Protein AF-A0A7S1YVX4-F1 (afdb_monomer)

Structure (mmCIF, N/CA/C/O backbone):
data_AF-A0A7S1YVX4-F1
#
_entry.id   AF-A0A7S1YVX4-F1
#
loop_
_atom_site.group_PDB
_atom_site.id
_atom_site.type_symbol
_atom_site.label_atom_id
_atom_site.label_alt_id
_atom_site.label_comp_id
_atom_site.label_asym_id
_atom_site.label_entity_id
_atom_site.label_seq_id
_atom_site.pdbx_PDB_ins_code
_atom_site.Cartn_x
_atom_site.Cartn_y
_atom_site.Cartn_z
_atom_site.occupancy
_atom_site.B_iso_or_equiv
_atom_site.auth_seq_id
_atom_site.auth_comp_id
_atom_site.auth_asym_id
_atom_site.auth_atom_id
_atom_site.pdbx_PDB_model_num
ATOM 1 N N . TYR A 1 1 ? 17.454 -31.026 4.263 1.00 34.75 1 TYR A N 1
ATOM 2 C CA . TYR A 1 1 ? 16.333 -30.355 4.949 1.00 34.75 1 TYR A CA 1
ATOM 3 C C . TYR A 1 1 ? 16.174 -28.972 4.318 1.00 34.75 1 TYR A C 1
ATOM 5 O O . TYR A 1 1 ? 16.653 -28.000 4.880 1.00 34.75 1 TYR A O 1
ATOM 13 N N . ASN A 1 2 ? 15.585 -28.897 3.117 1.00 33.38 2 ASN A N 1
ATOM 14 C CA . ASN A 1 2 ? 15.210 -27.627 2.480 1.00 33.38 2 ASN A CA 1
ATOM 15 C C . ASN A 1 2 ? 13.718 -27.432 2.722 1.00 33.38 2 ASN A C 1
ATOM 17 O O . ASN A 1 2 ? 12.918 -28.272 2.325 1.00 33.38 2 ASN A O 1
ATOM 21 N N . ARG A 1 3 ? 13.378 -26.373 3.454 1.00 43.88 3 ARG A N 1
ATOM 22 C CA . ARG A 1 3 ? 12.024 -26.040 3.910 1.00 43.88 3 ARG A CA 1
ATOM 23 C C . ARG A 1 3 ? 11.375 -24.984 3.001 1.00 43.88 3 ARG A C 1
ATOM 25 O O . ARG A 1 3 ? 10.585 -24.181 3.475 1.00 43.88 3 ARG A O 1
ATOM 32 N N . ASP A 1 4 ? 11.710 -25.003 1.711 1.00 50.72 4 ASP A N 1
ATOM 33 C CA . ASP A 1 4 ? 11.349 -23.935 0.767 1.00 50.72 4 ASP A CA 1
ATOM 34 C C . ASP A 1 4 ? 10.305 -24.352 -0.287 1.00 50.72 4 ASP A C 1
ATOM 36 O O . ASP A 1 4 ? 9.906 -23.524 -1.099 1.00 50.72 4 ASP A O 1
ATOM 40 N N . GLU A 1 5 ? 9.822 -25.603 -0.279 1.00 52.12 5 GLU A N 1
ATOM 41 C CA . GLU A 1 5 ? 8.856 -26.094 -1.285 1.00 52.12 5 GLU A CA 1
ATOM 42 C C . GLU A 1 5 ? 7.372 -26.022 -0.867 1.00 52.12 5 GLU A C 1
ATOM 44 O O . GLU A 1 5 ? 6.514 -26.292 -1.698 1.00 52.12 5 GLU A O 1
ATOM 49 N N . ASP A 1 6 ? 7.035 -25.586 0.356 1.00 48.19 6 ASP A N 1
ATOM 50 C CA . ASP A 1 6 ? 5.663 -25.725 0.895 1.00 48.19 6 ASP A CA 1
ATOM 51 C C . ASP A 1 6 ? 4.966 -24.423 1.343 1.00 48.19 6 ASP A C 1
ATOM 53 O O . ASP A 1 6 ? 3.963 -24.467 2.058 1.00 48.19 6 ASP A O 1
ATOM 57 N N . MET A 1 7 ? 5.423 -23.243 0.908 1.00 51.47 7 MET A N 1
ATOM 58 C CA . MET A 1 7 ? 4.615 -22.022 1.053 1.00 51.47 7 MET A CA 1
ATOM 59 C C . MET A 1 7 ? 4.167 -21.511 -0.317 1.00 51.47 7 MET A C 1
ATOM 61 O O . MET A 1 7 ? 4.998 -21.014 -1.082 1.00 51.47 7 MET A O 1
ATOM 65 N N . PRO A 1 8 ? 2.864 -21.580 -0.651 1.00 53.50 8 PRO A N 1
ATOM 66 C CA . PRO A 1 8 ? 2.369 -20.899 -1.828 1.00 53.50 8 PRO A CA 1
ATOM 67 C C . PRO A 1 8 ? 2.629 -19.400 -1.647 1.00 53.50 8 PRO A C 1
ATOM 69 O O . PRO A 1 8 ? 2.024 -18.754 -0.793 1.00 53.50 8 PRO A O 1
ATOM 72 N N . ASN A 1 9 ? 3.539 -18.849 -2.454 1.00 56.25 9 ASN A N 1
ATOM 73 C CA . ASN A 1 9 ? 3.790 -17.413 -2.617 1.00 56.25 9 ASN A CA 1
ATOM 74 C C . ASN A 1 9 ? 2.584 -16.735 -3.296 1.00 56.25 9 ASN A C 1
ATOM 76 O O . ASN A 1 9 ? 2.690 -16.141 -4.369 1.00 56.25 9 ASN A O 1
ATOM 80 N N . HIS A 1 10 ? 1.403 -16.891 -2.718 1.00 73.81 10 HIS A N 1
ATOM 81 C CA . HIS A 1 10 ? 0.171 -16.279 -3.171 1.00 73.81 10 HIS A CA 1
ATOM 82 C C . HIS A 1 10 ? 0.033 -14.936 -2.460 1.00 73.81 10 HIS A C 1
ATOM 84 O O . HIS A 1 10 ? 0.094 -14.869 -1.233 1.00 73.81 10 HIS A O 1
ATOM 90 N N . GLY A 1 11 ? -0.070 -13.864 -3.250 1.00 87.88 11 GLY A N 1
ATOM 91 C CA . GLY A 1 11 ? -0.224 -12.514 -2.722 1.00 87.88 11 GLY A CA 1
ATOM 92 C C . GLY A 1 11 ? -1.522 -12.413 -1.934 1.00 87.88 11 GLY A C 1
ATOM 93 O O . GLY A 1 11 ? -2.576 -12.746 -2.463 1.00 87.88 11 GLY A O 1
ATOM 94 N N . GLU A 1 12 ? -1.453 -11.988 -0.680 1.00 93.56 12 GLU A N 1
ATOM 95 C CA . GLU A 1 12 ? -2.633 -11.856 0.177 1.00 93.56 12 GLU A CA 1
ATOM 96 C C . GLU A 1 12 ? -2.500 -10.604 1.040 1.00 93.56 12 GLU A C 1
ATOM 98 O O . GLU A 1 12 ? -1.422 -10.332 1.580 1.00 93.56 12 GLU A O 1
ATOM 103 N N . ILE A 1 13 ? -3.594 -9.853 1.165 1.00 96.25 13 ILE A N 1
ATOM 104 C CA . ILE A 1 13 ? -3.695 -8.666 2.017 1.00 96.25 13 ILE A CA 1
ATOM 105 C C . ILE A 1 13 ? -4.827 -8.901 3.014 1.00 96.25 13 ILE A C 1
ATOM 107 O O . ILE A 1 13 ? -5.966 -9.137 2.612 1.00 96.25 13 ILE A O 1
ATOM 111 N N . ILE A 1 14 ? -4.531 -8.814 4.310 1.00 96.81 14 ILE A N 1
ATOM 112 C CA . ILE A 1 14 ? -5.520 -8.954 5.384 1.00 96.81 14 ILE A CA 1
ATOM 113 C C . ILE A 1 14 ? -5.382 -7.774 6.340 1.00 96.81 14 ILE A C 1
ATOM 115 O O . ILE A 1 14 ? -4.311 -7.550 6.891 1.00 96.81 14 ILE A O 1
ATOM 119 N N . LEU A 1 15 ? -6.465 -7.037 6.558 1.00 97.56 15 LEU A N 1
ATOM 120 C CA . LEU A 1 15 ? -6.595 -5.999 7.574 1.00 97.56 15 LEU A CA 1
ATOM 121 C C . LEU A 1 15 ? -7.669 -6.453 8.556 1.00 97.56 15 LEU A C 1
ATOM 123 O O . LEU A 1 15 ? -8.785 -6.777 8.139 1.00 97.56 15 LEU A O 1
ATOM 127 N N . LYS A 1 16 ? -7.346 -6.459 9.847 1.00 97.38 16 LYS A N 1
ATOM 128 C CA . LYS A 1 16 ? -8.278 -6.804 10.926 1.00 97.38 16 LYS A CA 1
ATOM 129 C C . LYS A 1 16 ? -8.317 -5.672 11.935 1.00 97.38 16 LYS A C 1
ATOM 131 O O . LYS A 1 16 ? -7.298 -5.385 12.554 1.00 97.38 16 LYS A O 1
ATOM 136 N N . ASN A 1 17 ? -9.489 -5.068 12.100 1.00 96.62 17 ASN A N 1
ATOM 137 C CA . ASN A 1 17 ? -9.757 -3.974 13.032 1.00 96.62 17 ASN A CA 1
ATOM 138 C C . ASN A 1 17 ? -8.690 -2.864 13.037 1.00 96.62 17 ASN A C 1
ATOM 140 O O . ASN A 1 17 ? -8.203 -2.461 14.086 1.00 96.62 17 ASN A O 1
ATOM 144 N N . VAL A 1 18 ? -8.278 -2.421 11.851 1.00 94.88 18 VAL A N 1
ATOM 145 C CA . VAL A 1 18 ? -7.155 -1.491 11.695 1.00 94.88 18 VAL A CA 1
ATOM 146 C C . VAL A 1 18 ? -7.563 -0.063 12.061 1.00 94.88 18 VAL A C 1
ATOM 148 O O . VAL A 1 18 ? -8.523 0.476 11.495 1.00 94.88 18 VAL A O 1
ATOM 151 N N . GLU A 1 19 ? -6.774 0.557 12.945 1.00 93.88 19 GLU A N 1
ATOM 152 C CA . GLU A 1 19 ? -6.813 1.991 13.254 1.00 93.88 19 GLU A CA 1
ATOM 153 C C . GLU A 1 19 ? -5.503 2.696 12.882 1.00 93.88 19 GLU A C 1
ATOM 155 O O . GLU A 1 19 ? -4.421 2.316 13.341 1.00 93.88 19 GLU A O 1
ATOM 160 N N . VAL A 1 20 ? -5.604 3.761 12.081 1.00 91.44 20 VAL A N 1
ATOM 161 C CA . VAL A 1 20 ? -4.448 4.475 11.511 1.00 91.44 20 VAL A CA 1
ATOM 162 C C . VAL A 1 20 ? -4.423 5.933 11.942 1.00 91.44 20 VAL A C 1
ATOM 164 O O . VAL A 1 20 ? -5.438 6.625 11.855 1.00 91.44 20 VAL A O 1
ATOM 167 N N . TYR A 1 21 ? -3.241 6.423 12.313 1.00 89.25 21 TYR A N 1
ATOM 168 C CA . TYR A 1 21 ? -2.995 7.795 12.759 1.00 89.25 21 TYR A CA 1
ATOM 169 C C . TYR A 1 21 ? -1.877 8.456 11.928 1.00 89.25 21 TYR A C 1
ATOM 171 O O . TYR A 1 21 ? -0.963 7.781 11.455 1.00 89.25 21 TYR A O 1
ATOM 179 N N . TRP A 1 22 ? -1.938 9.783 11.747 1.00 78.50 22 TRP A N 1
ATOM 180 C CA . TRP A 1 22 ? -0.873 10.555 11.071 1.00 78.50 22 TRP A CA 1
ATOM 181 C C . TRP A 1 22 ? 0.320 10.871 11.978 1.00 78.50 22 TRP A C 1
ATOM 183 O O . TRP A 1 22 ? 1.425 11.105 11.498 1.00 78.50 22 TRP A O 1
ATOM 193 N N . SER A 1 23 ? 0.094 10.890 13.284 1.00 76.31 23 SER A N 1
ATOM 194 C CA . SER A 1 23 ? 1.098 11.114 14.320 1.00 76.31 23 SER A CA 1
ATOM 195 C C . SER A 1 23 ? 0.757 10.238 15.516 1.00 76.31 23 SER A C 1
ATOM 197 O O . SER A 1 23 ? -0.371 9.752 15.614 1.00 76.31 23 SER A O 1
ATOM 199 N N . ASP A 1 24 ? 1.729 9.984 16.396 1.00 75.50 24 ASP A N 1
ATOM 200 C CA . ASP A 1 24 ? 1.463 9.168 17.576 1.00 75.50 24 ASP A CA 1
ATOM 201 C C . ASP A 1 24 ? 0.379 9.858 18.414 1.00 75.50 24 ASP A C 1
ATOM 203 O O . ASP A 1 24 ? 0.628 10.966 18.896 1.00 75.50 24 ASP A O 1
ATOM 207 N N . PRO A 1 25 ? -0.811 9.246 18.589 1.00 67.25 25 PRO A N 1
ATOM 208 C CA . PRO A 1 25 ? -1.830 9.820 19.435 1.00 67.25 25 PRO A CA 1
ATOM 209 C C . PRO A 1 25 ? -1.279 10.102 20.819 1.00 67.25 25 PRO A C 1
ATOM 211 O O . PRO A 1 25 ? -1.492 11.197 21.306 1.00 67.25 25 PRO A O 1
ATOM 214 N N . LEU A 1 26 ? -0.494 9.200 21.407 1.00 69.62 26 LEU A N 1
ATOM 215 C CA . LEU A 1 26 ? -0.057 9.257 22.802 1.00 69.62 26 LEU A CA 1
ATOM 216 C C . LEU A 1 26 ? 0.962 10.363 23.107 1.00 69.62 26 LEU A C 1
ATOM 218 O O . LEU A 1 26 ? 1.255 10.583 24.280 1.00 69.62 26 LEU A O 1
ATOM 222 N N . VAL A 1 27 ? 1.484 11.057 22.092 1.00 66.94 27 VAL A N 1
ATOM 223 C CA . VAL A 1 27 ? 2.384 12.200 22.274 1.00 66.94 27 VAL A CA 1
ATOM 224 C C . VAL A 1 27 ? 1.549 13.485 22.281 1.00 66.94 27 VAL A C 1
ATOM 226 O O . VAL A 1 27 ? 0.944 13.819 21.257 1.00 66.94 27 VAL A O 1
ATOM 229 N N . PRO A 1 28 ? 1.494 14.227 23.403 1.00 61.19 28 PRO A N 1
ATOM 230 C CA . PRO A 1 28 ? 0.831 15.522 23.445 1.00 61.19 28 PRO A CA 1
ATOM 231 C C . PRO A 1 28 ? 1.469 16.472 22.429 1.00 61.19 28 PRO A C 1
ATOM 233 O O . PRO A 1 28 ? 2.693 16.572 22.341 1.00 61.19 28 PRO A O 1
ATOM 236 N N . LEU A 1 29 ? 0.649 17.234 21.702 1.00 57.62 29 LEU A N 1
ATOM 237 C CA . LEU A 1 29 ? 1.118 18.223 20.71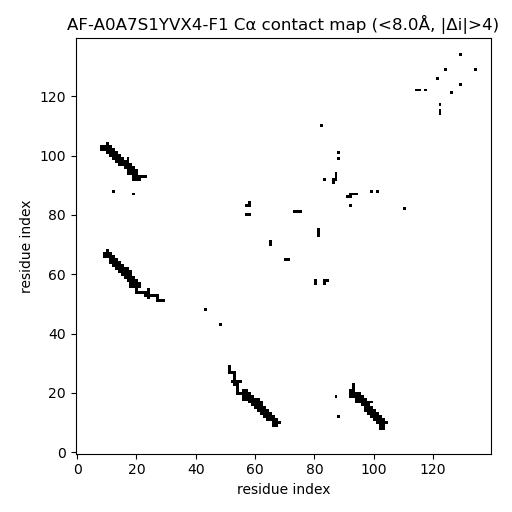6 1.00 57.62 29 LEU A CA 1
ATOM 238 C C . LEU A 1 29 ? 2.074 19.289 21.307 1.00 57.62 29 LEU A C 1
ATOM 240 O O . LEU A 1 29 ? 2.751 19.981 20.551 1.00 57.62 29 LEU A O 1
ATOM 244 N N . GLY A 1 30 ? 2.154 19.405 22.639 1.00 52.81 30 GLY A N 1
ATOM 245 C CA . GLY A 1 30 ? 3.017 20.338 23.370 1.00 52.81 30 GLY A CA 1
ATOM 246 C C . GLY A 1 30 ? 4.439 19.851 23.693 1.00 52.81 30 GLY A C 1
ATOM 247 O O . GLY A 1 30 ? 5.264 20.680 24.063 1.00 52.81 30 GLY A O 1
ATOM 248 N N . ASP A 1 31 ? 4.774 18.567 23.513 1.00 49.28 31 ASP A N 1
ATOM 249 C CA . ASP A 1 31 ? 6.072 18.006 23.952 1.00 49.28 31 ASP A CA 1
ATOM 250 C C . ASP A 1 31 ? 7.211 18.154 22.924 1.00 49.28 31 ASP A C 1
ATOM 252 O O . ASP A 1 31 ? 8.280 17.551 23.047 1.00 49.28 31 ASP A O 1
ATOM 256 N N . THR A 1 32 ? 7.040 19.022 21.922 1.00 43.94 32 THR A N 1
ATOM 257 C CA . THR A 1 32 ? 8.167 19.461 21.086 1.00 43.94 32 THR A CA 1
ATOM 258 C C . THR A 1 32 ? 8.981 20.475 21.891 1.00 43.94 32 THR A C 1
ATOM 260 O O . THR A 1 32 ? 8.816 21.682 21.741 1.00 43.94 32 THR A O 1
ATOM 263 N N . THR A 1 33 ? 9.826 19.991 22.804 1.00 37.62 33 THR A N 1
ATOM 264 C CA . THR A 1 33 ? 10.706 20.803 23.655 1.00 37.62 33 THR A CA 1
ATOM 26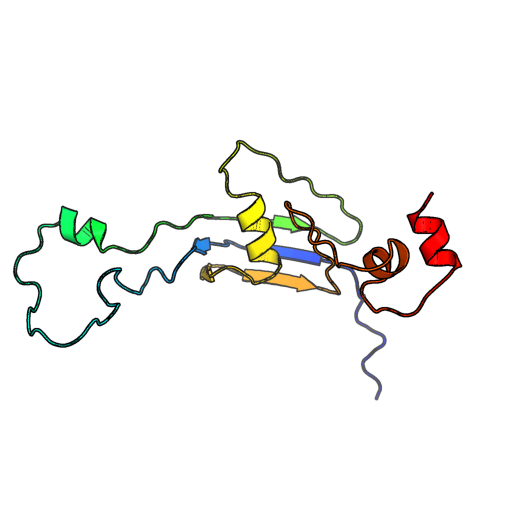5 C C . THR A 1 33 ? 11.552 21.774 22.828 1.00 37.62 33 THR A C 1
ATOM 267 O O . THR A 1 33 ? 12.606 21.416 22.304 1.00 37.62 33 THR A O 1
ATOM 270 N N . ILE A 1 34 ? 11.118 23.032 22.772 1.00 39.84 34 ILE A N 1
ATOM 271 C CA . ILE A 1 34 ? 11.977 24.202 22.603 1.00 39.84 34 ILE A CA 1
ATOM 272 C C . ILE A 1 34 ? 12.281 24.734 24.005 1.00 39.84 34 ILE A C 1
ATOM 274 O O . ILE A 1 34 ? 11.461 25.396 24.620 1.00 39.84 34 ILE A O 1
ATOM 278 N N . ASN A 1 35 ? 13.455 24.350 24.508 1.00 34.19 35 ASN A N 1
ATOM 279 C CA . ASN A 1 35 ? 14.236 24.960 25.588 1.00 34.19 35 ASN A CA 1
ATOM 280 C C . ASN A 1 35 ? 13.489 25.747 26.685 1.00 34.19 35 ASN A C 1
ATOM 282 O O . ASN A 1 35 ? 13.162 26.916 26.516 1.00 34.19 35 ASN A O 1
ATOM 286 N N . GLY A 1 36 ? 13.440 25.146 27.877 1.00 42.84 36 GLY A N 1
ATOM 287 C CA . GLY A 1 36 ? 13.674 25.850 29.139 1.00 42.84 36 GLY A CA 1
ATOM 288 C C . GLY A 1 36 ? 12.708 26.980 29.488 1.00 42.84 36 GLY A C 1
ATOM 289 O O . GLY A 1 36 ? 13.097 28.142 29.506 1.00 42.84 36 GLY A O 1
ATOM 290 N N . SER A 1 37 ? 11.494 26.634 29.900 1.00 38.03 37 SER A N 1
ATOM 291 C CA . SER A 1 37 ? 10.805 27.376 30.959 1.00 38.03 37 SER A CA 1
ATOM 292 C C . SER A 1 37 ? 9.931 26.400 31.738 1.00 38.03 37 SER A C 1
ATOM 294 O O . SER A 1 37 ? 9.199 25.600 31.165 1.00 38.03 37 SER A O 1
ATOM 296 N N . ASP A 1 38 ? 10.130 26.398 33.052 1.00 45.78 38 ASP A N 1
ATOM 297 C CA . ASP A 1 38 ? 9.340 25.663 34.032 1.00 45.78 38 ASP A CA 1
ATOM 298 C C . ASP A 1 38 ? 7.945 26.290 34.083 1.00 45.78 38 ASP A C 1
ATOM 300 O O . ASP A 1 38 ? 7.691 27.201 34.866 1.00 45.78 38 ASP A O 1
ATOM 304 N N . ASP A 1 39 ? 7.076 25.861 33.171 1.00 47.78 39 ASP A N 1
ATOM 305 C CA . ASP A 1 39 ? 5.669 26.240 33.159 1.00 47.78 39 ASP A CA 1
ATOM 306 C C . ASP A 1 39 ? 4.833 24.959 33.141 1.00 47.78 39 ASP A C 1
ATOM 308 O O . ASP A 1 39 ? 4.300 24.507 32.127 1.00 47.78 39 ASP A O 1
ATOM 312 N N . SER A 1 40 ? 4.796 24.287 34.296 1.00 51.00 40 SER A N 1
ATOM 313 C CA . SER A 1 40 ? 3.861 23.186 34.520 1.00 51.00 40 SER A CA 1
ATOM 314 C C . SER A 1 40 ? 2.434 23.699 34.253 1.00 51.00 40 SER A C 1
ATOM 316 O O . SER A 1 40 ? 2.049 24.665 34.920 1.00 51.00 40 SER A O 1
ATOM 318 N N . PRO A 1 41 ? 1.627 23.093 33.354 1.00 51.06 41 PRO A N 1
ATOM 319 C CA . PRO A 1 41 ? 0.320 23.636 32.994 1.00 51.06 41 PRO A CA 1
ATOM 320 C C . PRO A 1 41 ? -0.655 23.459 34.161 1.00 51.06 41 PRO A C 1
ATOM 322 O O . PRO A 1 41 ? -1.301 22.420 34.319 1.00 51.06 41 PRO A O 1
ATOM 325 N N . ARG A 1 42 ? -0.738 24.468 35.025 1.00 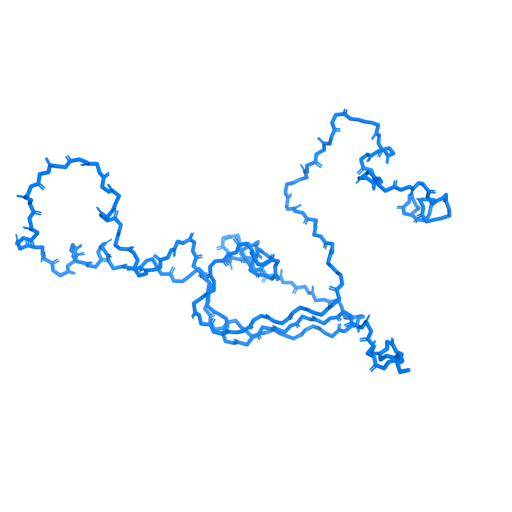58.53 42 ARG A N 1
ATOM 326 C CA . ARG A 1 42 ? -1.779 24.580 36.043 1.00 58.53 42 ARG A CA 1
ATOM 327 C C . ARG A 1 42 ? -2.906 25.395 35.417 1.00 58.53 42 ARG A C 1
ATOM 329 O O . ARG A 1 42 ? -2.688 26.526 35.010 1.00 58.53 42 ARG A O 1
ATOM 336 N N . ASP A 1 43 ? -4.077 24.771 35.328 1.00 58.31 43 ASP A N 1
ATOM 337 C CA . ASP A 1 43 ? -5.354 25.346 34.879 1.00 58.31 43 ASP A CA 1
ATOM 338 C C . ASP A 1 43 ? -5.625 25.433 33.367 1.00 58.31 43 ASP A C 1
ATOM 340 O O . ASP A 1 43 ? -6.210 26.400 32.887 1.00 58.31 43 ASP A O 1
ATOM 344 N N . LEU A 1 44 ? -5.328 24.367 32.614 1.00 59.38 44 LEU A N 1
ATOM 345 C CA . LEU A 1 44 ? -5.987 24.169 31.315 1.00 59.38 44 LEU A CA 1
ATOM 346 C C . LEU A 1 44 ? -7.440 23.724 31.527 1.00 59.38 44 LEU A C 1
ATOM 348 O O . LEU A 1 44 ? -7.708 22.765 32.264 1.00 59.38 44 LEU A O 1
ATOM 352 N N . ASN A 1 45 ? -8.378 24.402 30.872 1.00 63.25 45 ASN A N 1
ATOM 353 C CA . ASN A 1 45 ? -9.790 24.017 30.891 1.00 63.25 45 ASN A CA 1
ATOM 354 C C . ASN A 1 45 ? -10.024 22.742 30.046 1.00 63.25 45 ASN A C 1
ATOM 356 O O . ASN A 1 45 ? -9.194 22.361 29.223 1.00 63.25 45 ASN A O 1
ATOM 360 N N . ASP A 1 46 ? -11.137 22.029 30.263 1.00 61.78 46 ASP A N 1
ATOM 361 C CA . ASP A 1 46 ? -11.347 20.694 29.664 1.00 61.78 46 ASP A CA 1
ATOM 362 C C . ASP A 1 46 ? -11.329 20.700 28.124 1.00 61.78 46 ASP A C 1
ATOM 364 O O . ASP A 1 46 ? -10.951 19.707 27.510 1.00 61.78 46 ASP A O 1
ATOM 368 N N . ARG A 1 47 ? -11.645 21.843 27.500 1.00 55.62 47 ARG A N 1
ATOM 369 C CA . ARG A 1 47 ? -11.521 22.052 26.050 1.00 55.62 47 ARG A CA 1
ATOM 370 C C . ARG A 1 47 ? -10.073 22.225 25.602 1.00 55.62 47 ARG A C 1
ATOM 372 O O . ARG A 1 47 ? -9.694 21.653 24.591 1.00 55.62 47 ARG A O 1
ATOM 379 N N . GLU A 1 48 ? -9.257 22.981 26.331 1.00 55.50 48 GLU A N 1
ATOM 380 C CA . GLU A 1 48 ? -7.819 23.117 26.053 1.00 55.50 48 GLU A CA 1
ATOM 381 C C . GLU A 1 48 ? -7.066 21.807 26.294 1.00 55.50 48 GLU A C 1
ATOM 383 O O . GLU A 1 48 ? -6.154 21.477 25.537 1.00 55.50 48 GLU A O 1
ATOM 388 N N . LYS A 1 49 ? -7.504 21.007 27.276 1.00 53.69 49 LYS A N 1
ATOM 389 C CA . LYS A 1 49 ? -7.057 19.617 27.413 1.00 53.69 49 LYS A CA 1
ATOM 390 C C . LYS A 1 49 ? -7.448 18.802 26.185 1.00 53.69 49 LYS A C 1
ATOM 392 O O . LYS A 1 49 ? -6.587 18.127 25.650 1.00 53.69 49 LYS A O 1
ATOM 397 N N . GLU A 1 50 ? -8.679 18.916 25.683 1.00 50.53 50 GLU A N 1
ATOM 398 C CA . GLU A 1 50 ? -9.144 18.230 24.462 1.00 50.53 50 GLU A CA 1
ATOM 399 C C . GLU A 1 50 ? -8.368 18.641 23.192 1.00 50.53 50 GLU A C 1
ATOM 401 O O . GLU A 1 50 ? -8.156 17.814 22.310 1.00 50.53 50 GLU A O 1
ATOM 406 N N . VAL A 1 51 ? -7.862 19.878 23.110 1.00 50.34 51 VAL A N 1
ATOM 407 C CA . VAL A 1 51 ? -6.947 20.318 22.032 1.00 50.34 51 VAL A CA 1
ATOM 408 C C . VAL A 1 51 ? -5.562 19.653 22.139 1.00 50.34 51 VAL A C 1
ATOM 410 O O . VAL A 1 51 ? -4.884 19.483 21.126 1.00 50.34 51 VAL A O 1
ATOM 413 N N . LEU A 1 52 ? -5.160 19.222 23.339 1.00 51.19 52 LEU A N 1
ATOM 414 C CA . LEU A 1 52 ? -3.965 18.402 23.586 1.00 51.19 52 LEU A CA 1
ATOM 415 C C . LEU A 1 52 ? -4.239 16.888 23.482 1.00 51.19 52 LEU A C 1
ATOM 417 O O . LEU A 1 52 ? -3.289 16.101 23.485 1.00 51.19 52 LEU A O 1
ATOM 421 N N . VAL A 1 53 ? -5.509 16.471 23.402 1.00 54.34 53 VAL A N 1
ATOM 422 C CA . VAL A 1 53 ? -5.914 15.063 23.327 1.00 54.34 53 VAL A CA 1
ATOM 423 C C . VAL A 1 53 ? -5.686 14.557 21.910 1.00 54.34 53 VAL A C 1
ATOM 425 O O . VAL A 1 53 ? -6.360 14.957 20.966 1.00 54.34 53 VAL A O 1
ATOM 428 N N . HIS A 1 54 ? -4.702 13.669 21.814 1.00 56.66 54 HIS A N 1
ATOM 429 C CA . HIS A 1 54 ? -4.549 12.574 20.861 1.00 56.66 54 HIS A CA 1
ATOM 430 C C . HIS A 1 54 ? -5.236 12.778 19.487 1.00 56.66 54 HIS A C 1
ATOM 432 O O . HIS A 1 54 ? -6.463 12.671 19.409 1.00 56.66 54 HIS A O 1
ATOM 438 N N . PRO A 1 55 ? -4.496 13.025 18.381 1.00 68.69 55 PRO A N 1
ATOM 439 C CA . PRO A 1 55 ? -5.066 13.101 17.032 1.00 68.69 55 PRO A CA 1
ATOM 440 C C . PRO A 1 55 ? -6.087 11.989 16.785 1.00 68.69 55 PRO A C 1
ATOM 442 O O . PRO A 1 55 ? -5.801 10.819 17.015 1.00 68.69 55 PRO A O 1
ATOM 445 N N . LYS A 1 56 ? -7.284 12.354 16.309 1.00 80.44 56 LYS A N 1
ATOM 446 C CA . LYS A 1 56 ? -8.305 11.368 15.936 1.00 80.44 56 LYS A CA 1
ATOM 447 C C . LYS A 1 56 ? -7.745 10.418 14.869 1.00 80.44 56 LYS A C 1
ATOM 449 O O . LYS A 1 56 ? -7.037 10.886 13.970 1.00 80.44 56 LYS A O 1
ATOM 454 N N . PRO A 1 57 ? -8.105 9.125 14.911 1.00 88.25 57 PRO A N 1
ATOM 455 C CA . PRO A 1 57 ? -7.668 8.195 13.887 1.00 88.25 57 PRO A CA 1
ATOM 456 C C . PRO A 1 57 ? -8.226 8.610 12.525 1.00 88.25 57 PRO A C 1
ATOM 458 O O . PRO A 1 57 ? -9.402 8.961 12.392 1.00 88.25 57 PRO A O 1
ATOM 461 N N . VAL A 1 58 ? -7.362 8.554 11.518 1.00 90.88 58 VAL A N 1
ATOM 462 C CA . VAL A 1 58 ? -7.640 8.873 10.112 1.00 90.88 58 VAL A CA 1
ATOM 463 C C . VAL A 1 58 ? -8.467 7.769 9.466 1.00 90.88 58 VAL A C 1
ATOM 465 O O . VAL A 1 58 ? -9.320 8.038 8.623 1.00 90.88 58 VAL A O 1
ATOM 468 N N . LEU A 1 59 ? -8.205 6.525 9.870 1.00 93.81 59 LEU A N 1
ATOM 469 C CA . LEU A 1 59 ? -8.960 5.334 9.506 1.00 93.81 59 LEU A CA 1
ATOM 470 C C . LEU A 1 59 ? -9.289 4.567 10.784 1.00 93.81 59 LEU A C 1
ATOM 472 O O . LEU A 1 59 ? -8.440 4.468 11.666 1.00 93.81 59 LEU A O 1
ATOM 476 N N . GLN A 1 60 ? -10.509 4.044 10.871 1.00 94.50 60 GLN A N 1
ATOM 477 C CA . GLN A 1 60 ? -11.036 3.347 12.046 1.00 94.50 60 GLN A CA 1
ATOM 478 C C . GLN A 1 60 ? -11.809 2.113 11.605 1.00 94.50 60 GLN A C 1
ATOM 480 O O . GLN A 1 60 ? -12.523 2.173 10.599 1.00 94.50 60 GLN A O 1
ATOM 485 N N . ASN A 1 61 ? -11.713 1.029 12.378 1.00 95.06 61 ASN A N 1
ATOM 486 C CA . ASN A 1 61 ? -12.470 -0.209 12.170 1.00 95.06 61 ASN A CA 1
ATOM 487 C C . ASN A 1 61 ? -12.339 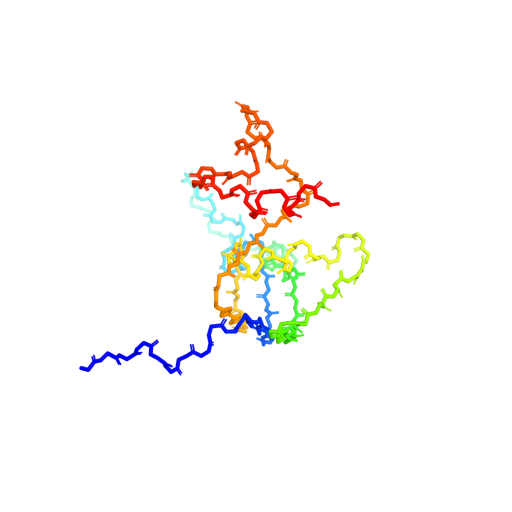-0.782 10.748 1.00 95.06 61 ASN A C 1
ATOM 489 O O . ASN A 1 61 ? -13.301 -1.318 10.184 1.00 95.06 61 ASN A O 1
ATOM 493 N N . ILE A 1 62 ? -11.156 -0.661 10.139 1.00 96.88 62 ILE A N 1
ATOM 494 C CA . ILE A 1 62 ? -10.948 -1.150 8.776 1.00 96.88 62 ILE A CA 1
ATOM 495 C C . ILE A 1 62 ? -10.717 -2.659 8.800 1.00 96.88 62 ILE A C 1
ATOM 497 O O . ILE A 1 62 ? -9.781 -3.158 9.425 1.00 96.88 62 ILE A O 1
ATOM 501 N N . ASN A 1 63 ? -11.574 -3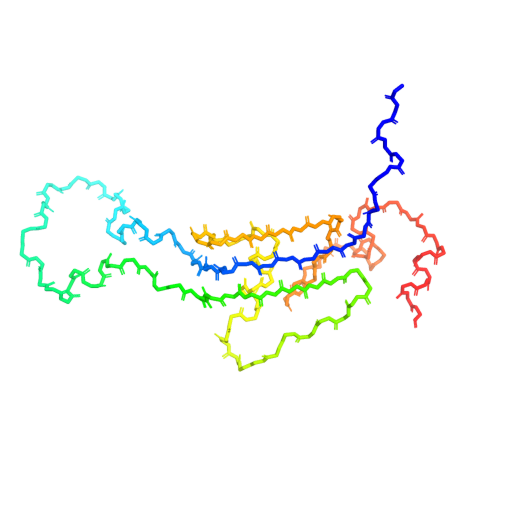.375 8.076 1.00 97.12 63 ASN A N 1
ATOM 502 C CA . ASN A 1 63 ? -11.476 -4.810 7.855 1.00 97.12 63 ASN A CA 1
ATOM 503 C C . ASN A 1 63 ? -11.492 -5.065 6.347 1.00 97.12 63 ASN A C 1
ATOM 505 O O . ASN A 1 63 ? -12.402 -4.611 5.651 1.00 97.12 63 ASN A O 1
ATOM 509 N N . LEU A 1 64 ? -10.475 -5.754 5.839 1.00 97.00 64 LEU A N 1
ATOM 510 C CA . LEU A 1 64 ? -10.314 -6.039 4.416 1.00 97.00 64 LEU A CA 1
ATOM 511 C C . LEU A 1 64 ? -9.595 -7.372 4.256 1.00 97.00 64 LEU A C 1
ATOM 513 O O . LEU A 1 64 ? -8.617 -7.638 4.944 1.00 97.00 64 LEU A O 1
ATOM 517 N N . HIS A 1 65 ? -10.044 -8.189 3.315 1.00 97.19 65 HIS A N 1
ATOM 518 C CA . HIS A 1 65 ? -9.334 -9.388 2.897 1.00 97.19 65 HIS A CA 1
ATOM 519 C C . HIS A 1 65 ? -9.319 -9.412 1.375 1.00 97.19 65 HIS A C 1
ATOM 521 O O . HIS A 1 65 ? -10.374 -9.312 0.755 1.00 97.19 65 HIS A O 1
ATOM 527 N N . VAL A 1 66 ? -8.123 -9.467 0.793 1.00 96.31 66 VAL A N 1
ATOM 528 C CA . VAL A 1 66 ? -7.907 -9.603 -0.648 1.00 96.31 66 VAL A CA 1
ATOM 529 C C . VAL A 1 66 ? -7.034 -10.827 -0.861 1.00 96.31 66 VAL A C 1
ATOM 531 O O . VAL A 1 66 ? -5.879 -10.864 -0.422 1.00 96.31 66 VAL A O 1
ATOM 534 N N . SER A 1 67 ? -7.608 -11.825 -1.518 1.00 94.44 67 SER A N 1
ATOM 535 C CA . SER A 1 67 ? -6.954 -13.083 -1.852 1.00 94.44 67 SER A CA 1
ATOM 536 C C . SER A 1 67 ? -6.139 -12.954 -3.137 1.00 94.44 67 SER A C 1
ATOM 538 O O . SER A 1 67 ? -6.303 -12.031 -3.938 1.00 94.44 67 SER A O 1
ATOM 540 N N . ASN A 1 68 ? -5.261 -13.922 -3.373 1.00 92.44 68 ASN A N 1
ATOM 541 C CA . ASN A 1 68 ? -4.451 -13.941 -4.582 1.00 92.44 68 ASN A CA 1
ATOM 542 C C . ASN A 1 68 ? -5.314 -14.017 -5.849 1.00 92.44 68 ASN A C 1
ATOM 544 O O . ASN A 1 68 ? -6.206 -14.856 -5.954 1.00 92.44 68 ASN A O 1
ATOM 548 N N . GLY A 1 69 ? -4.999 -13.171 -6.830 1.00 90.50 69 GLY A N 1
ATOM 549 C CA . GLY A 1 69 ? -5.736 -13.075 -8.090 1.00 90.50 69 GLY A CA 1
ATOM 550 C C . GLY A 1 69 ? -7.007 -12.226 -8.021 1.00 90.50 69 GLY A C 1
ATOM 551 O O . GLY A 1 69 ? -7.639 -12.022 -9.057 1.00 90.50 69 GLY A O 1
ATOM 552 N N . GLU A 1 70 ? -7.374 -11.699 -6.851 1.00 94.56 70 GLU A N 1
ATOM 553 C CA . GLU A 1 70 ? -8.517 -10.798 -6.724 1.00 94.56 70 GLU A CA 1
ATOM 554 C C . GLU A 1 70 ? -8.157 -9.358 -7.104 1.00 94.56 70 GLU A C 1
ATOM 556 O O . GLU A 1 70 ? -7.097 -8.833 -6.757 1.00 94.56 70 GLU A O 1
ATOM 561 N N . LEU A 1 71 ? -9.088 -8.695 -7.793 1.00 94.81 71 LEU A N 1
ATOM 562 C CA . LEU A 1 71 ? -9.036 -7.262 -8.056 1.00 94.81 71 LEU A CA 1
ATOM 563 C C . LEU A 1 71 ? -9.994 -6.543 -7.102 1.00 94.81 71 LEU A C 1
ATOM 565 O O . LEU A 1 71 ? -11.212 -6.611 -7.266 1.00 94.81 71 LEU A O 1
ATOM 569 N N . CYS A 1 72 ? -9.441 -5.830 -6.122 1.00 95.50 72 CYS A N 1
ATOM 570 C CA . CYS A 1 72 ? -10.205 -5.023 -5.173 1.00 95.50 72 CYS A CA 1
ATOM 571 C C . CYS A 1 72 ? -10.150 -3.536 -5.553 1.00 95.50 72 CYS A C 1
ATOM 573 O O . CYS A 1 72 ? -9.073 -2.987 -5.785 1.00 95.50 72 CYS A O 1
ATOM 575 N N . ALA A 1 73 ? -11.306 -2.868 -5.585 1.00 96.69 73 ALA A N 1
ATOM 576 C CA . ALA A 1 73 ? -11.408 -1.431 -5.826 1.00 96.69 73 ALA A CA 1
ATOM 577 C C . ALA A 1 73 ? -11.908 -0.704 -4.570 1.00 96.69 73 ALA A C 1
ATOM 579 O O . ALA A 1 73 ? -13.009 -0.967 -4.088 1.00 96.69 73 ALA A O 1
ATOM 580 N N . VAL A 1 74 ? -11.126 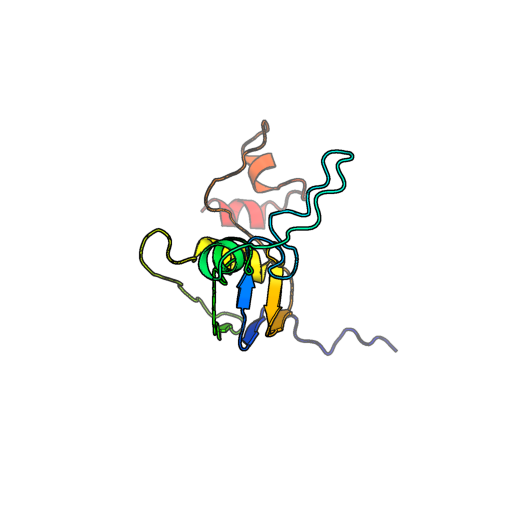0.259 -4.074 1.00 95.50 74 VAL A N 1
ATOM 581 C CA . VAL A 1 74 ? -11.513 1.129 -2.953 1.00 95.50 74 VAL A CA 1
ATOM 582 C C . VAL A 1 74 ? -11.991 2.472 -3.499 1.00 95.50 74 VAL A C 1
ATOM 584 O O . VAL A 1 74 ? -11.219 3.233 -4.083 1.00 95.50 74 VAL A O 1
ATOM 587 N N . VAL A 1 75 ? -13.268 2.788 -3.291 1.00 96.00 75 VAL A N 1
ATOM 588 C CA . VAL A 1 75 ? -13.910 4.004 -3.812 1.00 96.00 75 VAL A CA 1
ATOM 589 C C . VAL A 1 75 ? -14.509 4.844 -2.686 1.00 96.00 75 VAL A C 1
ATOM 591 O O . VAL A 1 75 ? -14.866 4.338 -1.628 1.00 96.00 75 VAL A O 1
ATOM 594 N N . GLY A 1 76 ? -14.609 6.156 -2.899 1.00 95.50 76 GLY A N 1
ATOM 595 C CA . GLY A 1 76 ? -15.131 7.082 -1.894 1.00 95.50 76 GLY A CA 1
ATOM 596 C C . GLY A 1 76 ? -14.795 8.539 -2.197 1.00 95.50 76 GLY A C 1
ATOM 597 O O . GLY A 1 76 ? -13.966 8.832 -3.066 1.00 95.50 76 GLY A O 1
ATOM 598 N N . ARG A 1 77 ? -15.420 9.463 -1.458 1.00 96.81 77 ARG A N 1
ATOM 599 C CA . ARG A 1 77 ? -15.252 10.922 -1.616 1.00 96.81 77 ARG A CA 1
ATOM 600 C C . ARG A 1 77 ? -13.786 11.363 -1.491 1.00 96.81 77 ARG A C 1
ATOM 602 O O . ARG A 1 77 ? -12.953 10.672 -0.905 1.00 96.81 77 ARG A O 1
ATOM 609 N N . VAL A 1 78 ? -13.446 12.529 -2.039 1.00 93.56 78 VAL A N 1
ATOM 610 C CA . VAL A 1 78 ? -12.131 13.153 -1.801 1.00 93.56 78 VAL A CA 1
ATOM 611 C C . VAL A 1 78 ? -11.946 13.368 -0.293 1.00 93.56 78 VAL A C 1
ATOM 613 O O . VAL A 1 78 ? -12.895 13.737 0.393 1.00 93.56 78 VAL A O 1
ATOM 616 N N . GLY A 1 79 ? -10.753 13.066 0.227 1.00 88.62 79 GLY A N 1
ATOM 617 C CA . GLY A 1 79 ? -10.453 13.156 1.661 1.00 88.62 79 GLY A CA 1
ATOM 618 C C . GLY A 1 79 ? -10.913 11.965 2.513 1.00 88.62 79 GLY A C 1
ATOM 619 O O . GLY A 1 79 ? -10.654 11.956 3.706 1.00 88.62 79 GLY A O 1
ATOM 620 N N . SER A 1 80 ? -11.529 10.926 1.934 1.00 91.25 80 SER A N 1
ATOM 621 C CA . SER A 1 80 ? -12.013 9.755 2.692 1.00 91.25 80 SER A CA 1
ATOM 622 C C . SER A 1 80 ? -10.925 8.760 3.137 1.00 91.25 80 SER A C 1
ATOM 624 O O . SER A 1 80 ? -11.254 7.634 3.488 1.00 91.25 80 SER A O 1
ATOM 626 N N . GLY A 1 81 ? -9.639 9.106 3.021 1.00 92.56 81 GLY A N 1
ATOM 627 C CA . GLY A 1 81 ? -8.539 8.240 3.467 1.00 92.56 81 GLY A CA 1
ATOM 628 C C . GLY A 1 81 ? -8.138 7.091 2.527 1.00 92.56 81 GLY A C 1
ATOM 629 O O . GLY A 1 81 ? -7.423 6.196 2.954 1.00 92.56 81 GLY A O 1
ATOM 630 N N . LYS A 1 82 ? -8.530 7.100 1.243 1.00 95.94 82 LYS A N 1
ATOM 631 C CA . LYS A 1 82 ? -8.136 6.047 0.272 1.00 95.94 82 LYS A CA 1
ATOM 632 C C . LYS A 1 82 ? -6.616 5.912 0.130 1.00 95.94 82 LYS A C 1
ATOM 634 O O . LYS A 1 82 ? -6.083 4.820 0.262 1.00 95.94 82 LYS A O 1
ATOM 639 N N . SER A 1 83 ? -5.923 7.029 -0.099 1.00 94.31 83 SER A N 1
ATOM 640 C CA . SER A 1 83 ? -4.460 7.032 -0.200 1.00 94.31 83 SER A CA 1
ATOM 641 C C . SER A 1 83 ? -3.816 6.643 1.136 1.00 94.31 83 SER A C 1
ATOM 643 O O . SER A 1 83 ? -2.862 5.878 1.146 1.00 94.31 83 SER A O 1
ATOM 645 N N . THR A 1 84 ? -4.392 7.075 2.267 1.00 93.62 84 THR A N 1
ATOM 646 C CA . THR A 1 84 ? -3.959 6.662 3.613 1.00 93.62 84 THR A CA 1
ATOM 647 C C . THR A 1 84 ? -4.087 5.154 3.823 1.00 93.62 84 THR A C 1
ATOM 649 O O . THR A 1 84 ? -3.207 4.555 4.429 1.00 93.62 84 THR A O 1
ATOM 652 N N . LEU A 1 85 ? -5.143 4.523 3.299 1.00 95.38 85 LEU A N 1
ATOM 653 C CA . LEU A 1 85 ? -5.315 3.072 3.367 1.00 95.38 85 LEU A CA 1
ATOM 654 C C . LEU A 1 85 ? -4.196 2.356 2.606 1.00 95.38 85 LEU A C 1
ATOM 656 O O . LEU A 1 85 ? -3.624 1.403 3.125 1.00 95.38 85 LEU A O 1
ATOM 660 N N . CYS A 1 86 ? -3.842 2.839 1.411 1.00 95.06 86 CYS A N 1
ATOM 661 C CA . CYS A 1 86 ? -2.704 2.306 0.663 1.00 95.06 86 CYS A CA 1
ATOM 662 C C . CYS A 1 86 ? -1.390 2.463 1.441 1.00 95.06 86 CYS A C 1
ATOM 664 O O . CYS A 1 86 ? -0.659 1.485 1.562 1.00 95.06 86 CYS A O 1
ATOM 666 N N . SER A 1 87 ? -1.125 3.642 2.019 1.00 92.38 87 SER A N 1
ATOM 667 C CA . SER A 1 87 ? 0.058 3.884 2.863 1.00 92.38 87 SER A CA 1
ATOM 668 C C . SER A 1 87 ? 0.104 2.968 4.090 1.00 92.38 87 SER A C 1
ATOM 670 O O . SER A 1 87 ? 1.164 2.452 4.432 1.00 92.38 87 SER A O 1
ATOM 672 N N . ALA A 1 88 ? -1.038 2.701 4.731 1.00 92.88 88 ALA A N 1
ATOM 673 C CA . ALA A 1 88 ? -1.112 1.765 5.850 1.00 92.88 88 ALA A CA 1
ATOM 674 C C . ALA A 1 88 ? -0.748 0.332 5.425 1.00 92.88 88 ALA A C 1
ATOM 676 O O . ALA A 1 88 ? 0.010 -0.338 6.120 1.00 92.88 88 ALA A O 1
ATOM 677 N N . ILE A 1 89 ? -1.220 -0.119 4.256 1.00 94.75 89 ILE A N 1
ATOM 678 C CA . ILE A 1 89 ? -0.919 -1.458 3.716 1.00 94.75 89 ILE A CA 1
ATOM 679 C C . ILE A 1 89 ? 0.583 -1.649 3.457 1.00 94.75 89 ILE A C 1
ATOM 681 O O . ILE A 1 89 ? 1.105 -2.739 3.679 1.00 94.75 89 ILE A O 1
ATOM 685 N N . ILE A 1 90 ? 1.283 -0.602 3.014 1.00 92.94 90 ILE A N 1
ATOM 686 C CA . ILE A 1 90 ? 2.736 -0.635 2.765 1.00 92.94 90 ILE A CA 1
ATOM 687 C C . ILE A 1 90 ? 3.576 -0.245 3.992 1.00 92.94 90 ILE A C 1
ATOM 689 O O . ILE A 1 90 ? 4.784 -0.059 3.867 1.00 92.94 90 ILE A O 1
ATOM 693 N N . ASN A 1 91 ? 2.957 -0.164 5.176 1.00 89.25 91 ASN A N 1
ATOM 694 C CA . ASN A 1 91 ? 3.607 0.140 6.454 1.00 89.25 91 ASN A CA 1
ATOM 695 C C . ASN A 1 91 ? 4.260 1.541 6.532 1.00 89.25 91 ASN A C 1
ATOM 697 O O . ASN A 1 91 ? 5.269 1.729 7.208 1.00 89.25 91 ASN A O 1
ATOM 701 N N . GLU A 1 92 ? 3.677 2.537 5.858 1.00 86.56 92 GLU A N 1
ATOM 702 C CA . GLU A 1 92 ? 4.099 3.951 5.908 1.00 86.56 92 GLU A CA 1
ATOM 703 C C . GLU A 1 92 ? 3.268 4.808 6.885 1.00 86.56 92 GLU A C 1
ATOM 705 O O . GLU A 1 92 ? 3.476 6.016 6.986 1.00 86.56 92 GLU A O 1
ATOM 710 N N . ALA A 1 93 ? 2.308 4.216 7.599 1.00 84.12 93 ALA A N 1
ATOM 711 C CA . ALA A 1 93 ? 1.445 4.921 8.546 1.00 84.12 93 ALA A CA 1
ATOM 712 C C . ALA A 1 93 ? 1.496 4.287 9.943 1.00 84.12 93 ALA A C 1
ATOM 714 O O . ALA A 1 93 ? 1.872 3.125 10.098 1.00 84.12 93 ALA A O 1
ATOM 715 N N . ILE A 1 94 ? 1.099 5.045 10.970 1.00 85.69 94 ILE A N 1
ATOM 716 C CA . ILE A 1 94 ? 1.120 4.569 12.357 1.00 85.69 94 ILE A CA 1
ATOM 717 C C . ILE A 1 94 ? -0.130 3.727 12.616 1.00 85.69 94 ILE A C 1
ATOM 719 O O . ILE A 1 94 ? -1.244 4.254 12.637 1.00 85.69 94 ILE A O 1
ATOM 723 N N . LEU A 1 95 ? 0.078 2.430 12.845 1.00 89.12 95 LEU A N 1
ATOM 724 C CA . LEU A 1 95 ? -0.936 1.486 13.311 1.00 89.12 95 LEU A CA 1
ATOM 725 C C . LEU A 1 95 ? -0.916 1.441 14.845 1.00 89.12 95 LEU A C 1
ATOM 727 O O . LEU A 1 95 ? 0.133 1.176 15.436 1.00 89.12 95 LEU A O 1
ATOM 731 N N . LYS A 1 96 ? -2.053 1.697 15.499 1.00 84.88 96 LYS A N 1
ATOM 732 C CA . LYS A 1 96 ? -2.173 1.567 16.968 1.00 84.88 96 LYS A CA 1
ATOM 733 C C . LYS A 1 96 ? -2.984 0.357 17.396 1.00 84.88 96 LYS A C 1
ATOM 735 O O . LYS A 1 96 ? -2.644 -0.271 18.394 1.00 84.88 96 LYS A O 1
ATOM 740 N N . GLU A 1 97 ? -4.015 0.029 16.632 1.00 88.88 97 GLU A N 1
ATOM 741 C CA . GLU A 1 97 ? -4.860 -1.129 16.868 1.00 88.88 97 GLU A CA 1
ATOM 742 C C . GLU A 1 97 ? -5.035 -1.924 15.576 1.00 88.88 97 GLU A C 1
ATOM 744 O O . GLU A 1 97 ? -4.996 -1.372 14.471 1.00 88.88 97 GLU A O 1
ATOM 749 N N . GLY A 1 98 ? -5.222 -3.230 15.742 1.00 92.81 98 GLY A N 1
ATOM 750 C CA . GLY A 1 98 ? -5.464 -4.155 14.65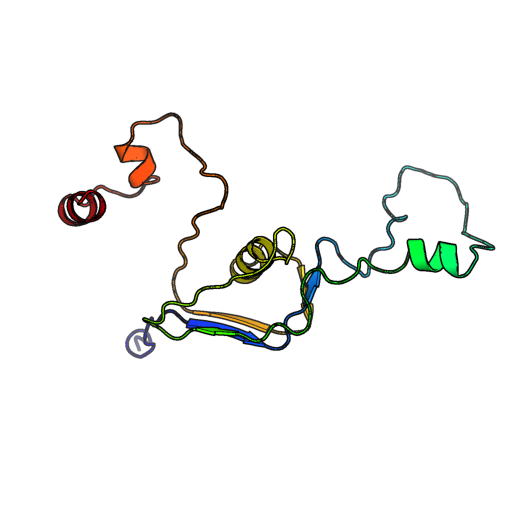4 1.00 92.81 98 GLY A CA 1
ATOM 751 C C . GLY A 1 98 ? -4.196 -4.773 14.092 1.00 92.81 98 GLY A C 1
ATOM 752 O O . GLY A 1 98 ? -3.105 -4.686 14.656 1.00 92.81 98 GLY A O 1
ATOM 753 N N . GLU A 1 99 ? -4.369 -5.448 12.967 1.00 95.12 99 GLU A N 1
ATOM 754 C CA . GLU A 1 99 ? -3.318 -6.208 12.304 1.00 95.12 99 GLU A CA 1
ATOM 755 C C . GLU A 1 99 ? -3.405 -5.994 10.793 1.00 95.12 99 GLU A C 1
ATOM 757 O O . GLU A 1 99 ? -4.492 -6.075 10.212 1.00 95.12 99 GLU A O 1
ATOM 762 N N . ILE A 1 100 ? -2.252 -5.761 10.161 1.00 95.12 100 ILE A N 1
ATOM 763 C CA . ILE A 1 100 ? -2.091 -5.783 8.706 1.00 95.12 100 ILE A CA 1
ATOM 764 C C . ILE A 1 100 ? -1.144 -6.931 8.358 1.00 95.12 100 ILE A C 1
ATOM 766 O O . ILE A 1 100 ? 0.019 -6.928 8.754 1.00 95.12 100 ILE A O 1
ATOM 770 N N . ILE A 1 101 ? -1.641 -7.910 7.607 1.00 94.44 101 ILE A N 1
ATOM 771 C CA . ILE A 1 101 ? -0.865 -9.034 7.084 1.00 94.44 101 ILE A CA 1
ATOM 772 C C . ILE A 1 101 ? -0.727 -8.844 5.582 1.00 94.44 101 ILE A C 1
ATOM 774 O O . ILE A 1 101 ? -1.721 -8.781 4.857 1.00 94.44 101 ILE A O 1
ATOM 778 N N . LEU A 1 102 ? 0.517 -8.813 5.123 1.00 93.31 102 LEU A N 1
ATOM 779 C CA . LEU A 1 102 ? 0.871 -8.735 3.717 1.00 93.31 102 LEU A CA 1
ATOM 780 C C . LEU A 1 102 ? 1.771 -9.921 3.368 1.00 93.31 102 LEU A C 1
ATOM 782 O O . LEU A 1 102 ? 2.876 -10.044 3.897 1.00 93.31 102 LEU A O 1
ATOM 786 N N . LYS A 1 103 ? 1.298 -10.809 2.491 1.00 92.44 103 LYS A N 1
ATOM 787 C CA . LYS A 1 103 ? 2.067 -11.968 2.017 1.00 92.44 103 LYS A CA 1
ATOM 788 C C . LYS A 1 103 ? 2.578 -11.721 0.601 1.00 92.44 103 LYS A C 1
ATOM 790 O O . LYS A 1 103 ? 1.817 -11.320 -0.274 1.00 92.44 103 LYS A O 1
ATOM 795 N N . GLY A 1 104 ? 3.856 -12.019 0.364 1.00 89.00 104 GLY A N 1
ATOM 796 C CA . GLY A 1 104 ? 4.496 -11.897 -0.948 1.00 89.00 104 GLY A CA 1
ATOM 797 C C . GLY A 1 104 ? 5.160 -10.539 -1.204 1.00 89.00 104 GLY A C 1
ATOM 798 O O . GLY A 1 104 ? 5.445 -9.776 -0.284 1.00 89.00 104 GLY A O 1
ATOM 799 N N . LYS A 1 105 ? 5.469 -10.265 -2.477 1.00 88.56 105 LYS A N 1
ATOM 800 C CA . LYS A 1 105 ? 6.098 -9.009 -2.922 1.00 88.56 105 LYS A CA 1
ATOM 801 C C . LYS A 1 105 ? 5.031 -7.983 -3.293 1.00 88.56 105 LYS A C 1
ATOM 803 O O . LYS A 1 105 ? 4.032 -8.341 -3.911 1.00 88.56 105 LYS A O 1
ATOM 808 N N . VAL A 1 106 ? 5.295 -6.712 -3.001 1.00 90.12 106 VAL A N 1
ATOM 809 C CA . VAL A 1 106 ? 4.409 -5.592 -3.342 1.00 90.12 106 VAL A CA 1
ATOM 810 C C . VAL A 1 106 ? 5.070 -4.661 -4.343 1.00 90.12 106 VAL A C 1
ATOM 812 O O . VAL A 1 106 ? 6.258 -4.363 -4.241 1.00 90.12 106 VAL A O 1
ATOM 815 N N . ALA A 1 107 ? 4.272 -4.190 -5.297 1.00 90.88 107 ALA A N 1
ATOM 816 C CA . ALA A 1 107 ? 4.577 -3.037 -6.126 1.00 90.88 107 ALA A CA 1
ATOM 817 C C . ALA A 1 107 ? 3.554 -1.942 -5.805 1.00 90.88 107 ALA A C 1
ATOM 819 O O . ALA A 1 107 ? 2.355 -2.214 -5.755 1.00 90.88 107 ALA A O 1
ATOM 820 N N . TYR A 1 108 ? 4.026 -0.718 -5.582 1.00 92.56 108 TYR A N 1
ATOM 821 C CA . TYR A 1 108 ? 3.185 0.427 -5.252 1.00 92.56 108 TYR A 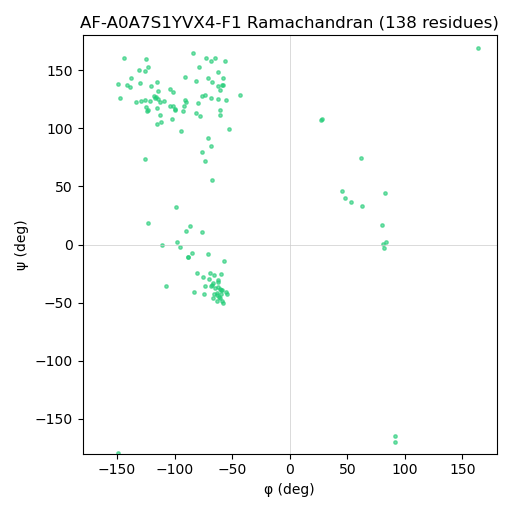CA 1
ATOM 822 C C . TYR A 1 108 ? 3.321 1.501 -6.330 1.00 92.56 108 TYR A C 1
ATOM 824 O O . TYR A 1 108 ? 4.428 1.905 -6.678 1.00 92.56 108 TYR A O 1
ATOM 832 N N . ALA A 1 109 ? 2.186 1.958 -6.857 1.00 92.25 109 ALA A N 1
ATOM 833 C CA . ALA A 1 109 ? 2.105 3.078 -7.784 1.00 92.25 109 ALA A CA 1
ATOM 834 C C . ALA A 1 109 ? 1.402 4.238 -7.073 1.00 92.25 109 ALA A C 1
ATOM 836 O O . ALA A 1 109 ? 0.193 4.196 -6.840 1.00 92.25 109 ALA A O 1
ATOM 837 N N . ALA A 1 110 ? 2.175 5.251 -6.687 1.00 90.62 110 ALA A N 1
ATOM 838 C CA . ALA A 1 110 ? 1.662 6.401 -5.957 1.00 90.62 110 ALA A CA 1
ATOM 839 C C . ALA A 1 110 ? 0.730 7.269 -6.821 1.00 90.62 110 ALA A C 1
ATOM 841 O O . ALA A 1 110 ? 0.814 7.287 -8.048 1.00 90.62 110 ALA A O 1
ATOM 842 N N . GLN A 1 111 ? -0.126 8.051 -6.156 1.00 89.62 111 GLN A N 1
ATOM 843 C CA . GLN A 1 111 ? -1.030 9.001 -6.814 1.00 89.62 111 GLN A CA 1
ATOM 844 C C . GLN A 1 111 ? -0.279 10.041 -7.661 1.00 89.62 111 GLN A C 1
ATOM 846 O O . GLN A 1 111 ? -0.739 10.403 -8.743 1.00 89.62 111 GLN A O 1
ATOM 851 N N . THR A 1 112 ? 0.861 10.522 -7.161 1.00 91.56 112 THR A N 1
ATOM 852 C CA . THR A 1 112 ? 1.759 11.413 -7.899 1.00 91.56 112 THR A CA 1
ATOM 853 C C . THR A 1 112 ? 2.928 10.585 -8.425 1.00 91.56 112 THR A C 1
ATOM 855 O O . THR A 1 112 ? 3.657 10.013 -7.612 1.00 91.56 112 THR A O 1
ATOM 858 N N . PRO A 1 113 ? 3.134 10.505 -9.751 1.00 89.81 113 PRO A N 1
ATOM 859 C CA . PRO A 1 113 ? 4.239 9.739 -10.306 1.00 89.81 113 PRO A CA 1
ATOM 860 C C . PRO A 1 113 ? 5.580 10.393 -9.961 1.00 89.81 113 PRO A C 1
ATOM 862 O O . PRO A 1 113 ? 5.727 11.615 -10.033 1.00 89.81 113 PRO A O 1
ATOM 865 N N . TRP A 1 114 ? 6.573 9.566 -9.637 1.00 90.19 114 TRP A N 1
ATOM 866 C CA . TRP A 1 114 ? 7.965 9.988 -9.517 1.00 90.19 114 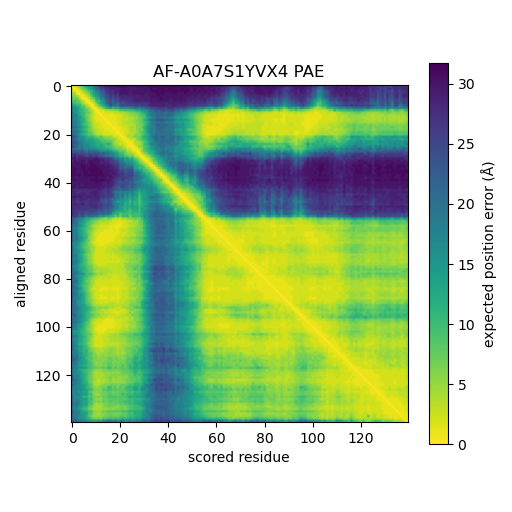TRP A CA 1
ATOM 867 C C . TRP A 1 114 ? 8.743 9.517 -10.744 1.00 90.19 114 TRP A C 1
ATOM 869 O O . TRP A 1 114 ? 8.798 8.321 -11.022 1.00 90.19 114 TRP A O 1
ATOM 879 N N . ILE A 1 115 ? 9.304 10.469 -11.490 1.00 92.56 115 ILE A N 1
ATOM 880 C CA . ILE A 1 115 ? 10.024 10.222 -12.742 1.00 92.56 115 ILE A CA 1
ATOM 881 C C . ILE A 1 115 ? 11.492 10.590 -12.543 1.00 92.56 115 ILE A C 1
ATOM 883 O O . ILE A 1 115 ? 11.821 11.713 -12.155 1.00 92.56 115 ILE A O 1
ATOM 887 N N . LEU A 1 116 ? 12.374 9.638 -12.824 1.00 91.50 116 LEU A N 1
ATOM 888 C CA . LEU A 1 116 ? 13.815 9.828 -12.860 1.00 91.50 116 LEU A CA 1
ATOM 889 C C . LEU A 1 116 ? 14.197 10.669 -14.080 1.00 91.50 116 LEU A C 1
ATOM 891 O O . LEU A 1 116 ? 13.652 10.486 -15.172 1.00 91.50 116 LEU A O 1
ATOM 895 N N . ASN A 1 117 ? 15.201 11.535 -13.924 1.00 95.75 117 ASN A N 1
ATOM 896 C CA . ASN A 1 117 ? 15.842 12.204 -15.056 1.00 95.75 117 ASN A CA 1
ATOM 897 C C . ASN A 1 117 ? 16.736 11.211 -15.823 1.00 95.75 117 ASN A C 1
ATOM 899 O O . ASN A 1 117 ? 17.960 11.224 -15.705 1.00 95.75 117 ASN A O 1
ATOM 903 N N . ALA A 1 118 ? 16.094 10.293 -16.537 1.00 94.25 118 ALA A N 1
ATOM 904 C CA . ALA A 1 118 ? 16.691 9.187 -17.269 1.00 94.25 118 ALA A CA 1
ATOM 905 C C . ALA A 1 118 ? 15.826 8.854 -18.493 1.00 94.25 118 ALA A C 1
ATOM 907 O O . ALA A 1 118 ? 14.795 9.490 -18.737 1.00 94.25 118 ALA A O 1
ATOM 908 N N . THR A 1 119 ? 16.220 7.852 -19.279 1.00 95.69 119 THR A N 1
ATOM 909 C CA . THR A 1 119 ? 15.403 7.437 -20.425 1.00 95.69 119 THR A CA 1
ATOM 910 C C . THR A 1 119 ? 14.056 6.863 -19.966 1.00 95.69 119 THR A C 1
ATOM 912 O O . THR A 1 119 ? 13.898 6.434 -18.820 1.00 95.69 119 THR A O 1
ATOM 915 N N . LEU A 1 120 ? 13.069 6.814 -20.869 1.00 91.94 120 LEU A N 1
ATOM 916 C CA . LEU A 1 120 ? 11.798 6.128 -20.600 1.00 91.94 120 LEU A CA 1
ATOM 917 C C . LEU A 1 120 ? 12.031 4.665 -20.195 1.00 91.94 120 LEU A C 1
ATOM 919 O O . LEU A 1 120 ? 11.398 4.175 -19.267 1.00 91.94 120 LEU A O 1
ATOM 923 N N . ARG A 1 121 ? 12.971 3.988 -20.866 1.00 94.19 121 ARG A N 1
ATOM 924 C CA . ARG A 1 121 ? 13.347 2.605 -20.560 1.00 94.19 121 ARG A CA 1
ATOM 925 C C . ARG A 1 121 ? 13.829 2.480 -19.117 1.00 94.19 121 ARG A C 1
ATOM 927 O O . ARG A 1 121 ? 13.349 1.614 -18.397 1.00 94.19 121 ARG A O 1
ATOM 934 N N . ASP A 1 122 ? 14.726 3.360 -18.684 1.00 94.06 122 ASP A N 1
ATOM 935 C CA . ASP A 1 122 ? 15.283 3.308 -17.328 1.00 94.06 122 ASP A CA 1
ATOM 936 C C . ASP A 1 122 ? 14.225 3.629 -16.266 1.00 94.06 122 ASP A C 1
ATOM 938 O O . ASP A 1 122 ? 14.207 3.008 -15.205 1.00 94.06 122 ASP A O 1
ATOM 942 N N . ASN A 1 123 ? 13.295 4.535 -16.582 1.00 94.00 123 ASN A N 1
ATOM 943 C CA . ASN A 1 123 ? 12.117 4.803 -15.759 1.00 94.00 123 ASN A CA 1
ATOM 944 C C . ASN A 1 123 ? 11.149 3.613 -15.681 1.00 94.00 123 ASN A C 1
ATOM 946 O O . ASN A 1 123 ? 10.418 3.512 -14.711 1.00 94.00 123 ASN A O 1
ATOM 950 N N . ILE A 1 124 ? 11.110 2.711 -16.666 1.00 92.94 124 ILE A N 1
ATOM 951 C CA . ILE A 1 124 ? 10.293 1.486 -16.595 1.00 92.94 124 ILE A CA 1
ATOM 952 C C . ILE A 1 124 ? 11.026 0.390 -15.814 1.00 92.94 124 ILE A C 1
ATOM 954 O O . ILE A 1 124 ? 10.414 -0.329 -15.026 1.00 92.94 124 ILE A O 1
ATOM 958 N N . LEU A 1 125 ? 12.336 0.249 -16.032 1.00 93.19 125 LEU A N 1
ATOM 959 C CA . LEU A 1 125 ? 13.147 -0.790 -15.399 1.00 93.19 125 LEU A CA 1
ATOM 960 C C . LEU A 1 125 ? 13.447 -0.499 -13.925 1.00 93.19 125 LEU A C 1
ATOM 962 O O . LEU A 1 125 ? 13.670 -1.441 -13.166 1.00 93.19 125 LEU A O 1
ATOM 966 N N . PHE A 1 126 ? 13.485 0.775 -13.517 1.00 91.75 126 PHE A N 1
ATOM 967 C CA . PHE A 1 126 ? 13.819 1.202 -12.151 1.00 91.75 126 PHE A CA 1
ATOM 968 C C . PHE A 1 126 ? 15.100 0.529 -11.606 1.00 91.75 126 PHE A C 1
ATOM 970 O O . PHE A 1 126 ? 15.176 0.125 -10.447 1.00 91.75 126 PHE A O 1
ATOM 977 N N . GLY A 1 127 ? 16.122 0.389 -12.460 1.00 90.50 127 GLY A N 1
ATOM 978 C CA . GLY A 1 127 ? 17.415 -0.214 -12.107 1.00 90.50 127 GLY A CA 1
ATOM 979 C C . GLY A 1 127 ? 17.473 -1.747 -12.166 1.00 90.50 127 GLY A C 1
ATOM 980 O O . GLY A 1 127 ? 18.522 -2.321 -11.874 1.00 90.50 127 GLY A O 1
ATOM 981 N N . LEU A 1 128 ? 16.389 -2.424 -12.558 1.00 92.06 128 LEU A N 1
ATOM 982 C CA . LEU A 1 128 ? 16.389 -3.866 -12.815 1.00 92.06 128 LEU A CA 1
ATOM 983 C C . LEU A 1 128 ? 16.999 -4.194 -14.194 1.00 92.06 128 LEU A C 1
ATOM 985 O O . LEU A 1 128 ? 16.930 -3.370 -15.109 1.00 92.06 128 LEU A O 1
ATOM 989 N N . PRO A 1 129 ? 17.585 -5.394 -14.378 1.00 94.94 129 PRO A N 1
ATOM 990 C CA . PRO A 1 129 ? 18.094 -5.822 -15.678 1.00 94.94 129 PRO A CA 1
ATOM 991 C C . PRO A 1 129 ? 16.972 -5.919 -16.721 1.00 94.94 129 PRO A C 1
ATOM 993 O O . PRO A 1 129 ? 15.829 -6.246 -16.398 1.00 94.94 129 PRO A O 1
ATOM 996 N N . MET A 1 130 ? 17.319 -5.655 -17.982 1.00 93.81 130 MET A N 1
ATOM 997 C CA . MET A 1 130 ? 16.381 -5.729 -19.101 1.00 93.81 130 MET A CA 1
ATOM 998 C C . MET A 1 130 ? 15.967 -7.178 -19.374 1.00 93.81 130 MET A C 1
ATOM 1000 O O . MET A 1 130 ? 16.808 -8.038 -19.626 1.00 93.81 130 MET A O 1
ATOM 1004 N N . ASP A 1 131 ? 14.658 -7.401 -19.388 1.00 95.94 131 ASP A N 1
ATOM 1005 C CA . ASP A 1 131 ? 14.003 -8.595 -19.916 1.00 95.94 131 ASP A CA 1
ATOM 1006 C C . ASP A 1 131 ? 13.156 -8.131 -21.107 1.00 95.94 131 ASP A C 1
ATOM 1008 O O . ASP A 1 131 ? 12.129 -7.476 -20.917 1.00 95.94 131 ASP A O 1
ATOM 1012 N N . GLU A 1 132 ? 13.636 -8.386 -22.328 1.00 94.50 132 GLU A N 1
ATOM 1013 C CA . GLU A 1 132 ? 13.022 -7.891 -23.572 1.00 94.50 132 GLU A CA 1
ATOM 1014 C C . GLU A 1 132 ? 11.574 -8.381 -23.727 1.00 94.50 132 GLU A C 1
ATOM 1016 O O . GLU A 1 132 ? 10.685 -7.590 -24.050 1.00 94.50 132 GLU A O 1
ATOM 1021 N N . ASP A 1 133 ? 11.300 -9.652 -23.421 1.00 95.12 133 ASP A N 1
ATOM 1022 C CA . ASP A 1 133 ? 9.960 -10.233 -23.554 1.00 95.12 133 ASP A CA 1
ATOM 1023 C C . ASP A 1 133 ? 8.980 -9.592 -22.567 1.00 95.12 133 ASP A C 1
ATOM 1025 O O . ASP A 1 133 ? 7.865 -9.190 -22.934 1.00 95.12 133 ASP A O 1
ATOM 1029 N N . LYS A 1 134 ? 9.397 -9.438 -21.306 1.00 92.94 134 LYS A N 1
ATOM 1030 C CA . LYS A 1 134 ? 8.589 -8.771 -20.280 1.00 92.94 134 LYS A CA 1
ATOM 1031 C C . LYS A 1 134 ? 8.389 -7.292 -20.602 1.00 92.94 134 LYS A C 1
ATOM 1033 O O . LYS A 1 134 ? 7.275 -6.787 -20.455 1.00 92.94 134 LYS A O 1
ATOM 1038 N N . TYR A 1 135 ? 9.435 -6.608 -21.054 1.00 94.19 135 TYR A N 1
ATOM 1039 C CA . TYR A 1 135 ? 9.391 -5.191 -21.404 1.00 94.19 135 TYR A CA 1
ATOM 1040 C C . TYR A 1 135 ? 8.430 -4.934 -22.570 1.00 94.19 135 TYR A C 1
ATOM 1042 O O . TYR A 1 135 ? 7.536 -4.093 -22.465 1.00 94.19 135 TYR A O 1
ATOM 1050 N N . HIS A 1 136 ? 8.531 -5.714 -23.648 1.00 94.12 136 HIS A N 1
ATOM 1051 C CA . HIS A 1 136 ? 7.620 -5.610 -24.787 1.00 94.12 136 HIS A CA 1
ATOM 1052 C C . HIS A 1 136 ? 6.169 -5.926 -24.423 1.00 94.12 136 HIS A C 1
ATOM 1054 O O . HIS A 1 136 ? 5.263 -5.329 -25.001 1.00 94.12 136 HIS A O 1
ATOM 1060 N N . LYS A 1 137 ? 5.929 -6.829 -23.466 1.00 93.81 137 LYS A N 1
ATOM 1061 C CA . LYS A 1 137 ? 4.578 -7.117 -22.968 1.00 93.81 137 LYS A CA 1
ATOM 1062 C C . LYS A 1 137 ? 3.974 -5.947 -22.186 1.00 93.81 137 LYS A C 1
ATOM 1064 O O . LYS A 1 137 ? 2.776 -5.734 -22.291 1.00 93.81 137 LYS A O 1
ATOM 1069 N N . VAL A 1 138 ? 4.778 -5.206 -21.422 1.00 89.94 138 VAL A N 1
ATOM 1070 C CA . VAL A 1 138 ? 4.324 -4.022 -20.665 1.00 89.94 138 VAL A CA 1
ATOM 1071 C C . VAL A 1 138 ? 3.975 -2.846 -21.588 1.00 89.94 138 VAL A C 1
ATOM 1073 O O . VAL A 1 138 ? 3.118 -2.041 -21.242 1.00 89.94 138 VAL A O 1
ATOM 1076 N N . LEU A 1 139 ? 4.620 -2.740 -22.755 1.00 90.31 139 LEU A N 1
ATOM 1077 C CA . LEU A 1 139 ? 4.397 -1.651 -23.718 1.00 90.31 139 LEU A CA 1
ATOM 1078 C C . LEU A 1 139 ? 3.216 -1.856 -24.683 1.00 90.31 139 LEU A C 1
ATOM 1080 O O . LEU A 1 139 ? 2.931 -0.953 -25.471 1.00 90.31 139 LEU A O 1
ATOM 1084 N N . ARG A 1 140 ? 2.591 -3.035 -24.689 1.00 74.44 140 ARG A N 1
ATOM 1085 C CA . ARG A 1 140 ? 1.445 -3.353 -25.553 1.00 74.44 140 ARG A CA 1
ATOM 1086 C C . ARG A 1 140 ? 0.130 -3.041 -24.859 1.00 74.44 140 ARG A C 1
ATOM 1088 O O . ARG A 1 140 ? -0.774 -2.568 -25.579 1.00 74.44 140 ARG A O 1
#

pLDDT: mean 80.55, std 19.18, range [33.38, 97.56]

InterPro domains:
  IPR003439 ABC transporter-like, ATP-binding domain [PF00005] (59-108)
  IPR027417 P-loop containing nucleoside triphosphate hydrolase [G3DSA:3.40.50.300] (39-140)
  IPR027417 P-loop containing nucleoside triphosphate hydrolase [SSF52540] (55-138)
  IPR050173 ATP-binding cassette transporter C-like [PTHR24223] (18-140)

Sequence (140 aa):
YNRDEDMPNHGEIILKNVEVYWSDPLVPLGDTTINGSDDSPRDLNDREKEVLVHPKPVLQNINLHVSNGELCAVVGRVGSGKSTLCSAIINEAILKEGEIILKGKVAYAAQTPWILNATLRDNILFGLPMDEDKYHKVLR

Nearest PDB structures (foldseek):
  2pzg-assembly2_B  TM=9.250E-01  e=9.956E-06  Homo sapiens
  8i4c-assembly1_A  TM=8.693E-01  e=2.824E-05  Homo sapiens
  1r0w-assembly3_C  TM=8.262E-01  e=2.824E-05  Mus musculus
  8vt4-assembly1_B  TM=8.395E-01  e=2.210E-05  Homo sapiens
  1r0z-assembly2_B  TM=7.730E-01  e=1.729E-05  Mus musculus

Radius of gyration: 22.09 Å; Cα contacts (8 Å, |Δi|>4): 147; chains: 1; bounding box: 33×58×62 Å

Foldseek 3Di:
DDPPPPDPLFWKKWWAFWFFDQDFQPDFPPPPDDDDDPCDDDDDDPVSVVNRGGGHTLDGRDTDIDTGPDDDDDDDDPSSCPLVVVCVQVVNTDTDDTDIDTGHDDDDDHPDHDADPDDPVCRVCVPPDDDPVVVVVVVD

Organism: NCBI:txid49249

Secondary structure (DSSP, 8-state):
----SS-----EEEEEEEEEESS-TTS-TT-S--S----------HHHHHHHS----SEEEEEEEE-TT--------TTSSHHHHHHHHTT-SEEEEEEEEEES------SS----SS-HHHHHHTTPPP-HHHHHHHT-

Solvent-accessible surface area (backbone atoms only — not comparable to full-atom values): 9352 Å² total; per-residue (Å²): 141,82,89,78,88,82,70,84,82,52,42,33,42,38,33,41,53,27,28,32,27,96,57,70,35,91,54,48,83,77,73,73,80,77,76,91,74,97,68,78,85,79,83,70,50,76,65,61,47,52,75,41,51,43,68,73,63,69,39,67,73,38,67,48,78,44,55,59,93,63,88,84,84,91,82,76,63,90,90,69,37,65,69,56,51,55,35,43,75,72,68,74,47,47,71,82,41,61,47,80,46,75,41,69,87,87,86,86,82,62,96,70,83,86,81,65,100,61,54,72,64,51,61,71,43,72,85,51,83,91,49,68,71,63,51,56,60,73,75,109

Mean predicted aligned error: 11.54 Å